Protein AF-A0A957FCX5-F1 (afdb_monomer_lite)

Foldseek 3Di:
DDDPPDADAFDFDWDKDFDADPPDPHTQKIWIKTFTPDHPQDGWIKIQIFGDCVNDDPVDRGAAAIEIQRPSSSVLCLVFPPCLDPVCVPPPSVPHYYAYWHKDWDDDPFKIWIWTDGPVDIDIDIFGAWPDKDWDWDFQRTGHPGGDTDIDIDTDGPGD

Sequence (160 aa):
MTEIKRPVFFNGENPGMTLYTPGTEQATAIVSYWYCTDSPHGVGHALILWLAKEAMPANETGQGYIFTDNLTLAQTLVTQLTRHFPEFQDVSLENLAYITAQCHHTYDGTHYQAICQAPAAQVTVKWSHLLDRKQVIWPQFPAGETAYDLTTVICPCQTG

Structure (mmCIF, N/CA/C/O backbone):
data_AF-A0A957FCX5-F1
#
_entry.id   AF-A0A957FCX5-F1
#
loop_
_atom_site.group_PDB
_atom_site.id
_atom_site.type_symbol
_atom_site.label_atom_id
_atom_site.label_alt_id
_atom_site.label_comp_id
_atom_site.label_asym_id
_atom_site.label_entity_id
_atom_site.label_seq_id
_atom_site.pdbx_PDB_ins_code
_atom_site.Cartn_x
_atom_site.Cartn_y
_atom_site.Cartn_z
_atom_site.occupancy
_atom_site.B_iso_or_equiv
_atom_site.auth_seq_id
_atom_site.auth_comp_id
_atom_site.auth_asym_id
_atom_site.auth_atom_id
_atom_site.pdbx_PDB_model_num
ATOM 1 N N . MET A 1 1 ? 21.883 -15.567 -26.573 1.00 52.25 1 MET A N 1
ATOM 2 C CA . MET A 1 1 ? 20.875 -14.560 -26.185 1.00 52.25 1 MET A CA 1
ATOM 3 C C . MET A 1 1 ? 19.878 -15.256 -25.287 1.00 52.25 1 MET A C 1
ATOM 5 O O . MET A 1 1 ? 19.299 -16.243 -25.716 1.00 52.25 1 MET A O 1
ATOM 9 N N . THR A 1 2 ? 19.774 -14.833 -24.034 1.00 59.12 2 THR A N 1
ATOM 10 C CA . THR A 1 2 ? 18.806 -15.380 -23.080 1.00 59.12 2 THR A CA 1
ATOM 11 C C . THR A 1 2 ? 17.428 -14.832 -23.439 1.00 59.12 2 THR A C 1
ATOM 13 O O . THR A 1 2 ? 17.268 -13.624 -23.587 1.00 59.12 2 THR A O 1
ATOM 16 N N . GLU A 1 3 ? 16.455 -15.711 -23.643 1.00 64.12 3 GLU A N 1
ATOM 17 C CA . GLU A 1 3 ? 15.082 -15.332 -23.974 1.00 64.12 3 GLU A CA 1
ATOM 18 C C . GLU A 1 3 ? 14.414 -14.675 -22.752 1.00 64.12 3 GLU A C 1
ATOM 20 O O . GLU A 1 3 ? 14.305 -15.296 -21.691 1.00 64.12 3 GLU A O 1
ATOM 25 N N . ILE A 1 4 ? 13.985 -13.414 -22.877 1.00 64.31 4 ILE A N 1
ATOM 26 C CA . ILE A 1 4 ? 13.189 -12.734 -21.845 1.00 64.31 4 ILE A CA 1
ATOM 27 C C . ILE A 1 4 ? 11.761 -13.263 -21.963 1.00 64.31 4 ILE A C 1
ATOM 29 O O . ILE A 1 4 ? 11.032 -12.899 -22.881 1.00 64.31 4 ILE A O 1
ATOM 33 N N . LYS A 1 5 ? 11.374 -14.156 -21.048 1.00 68.62 5 LYS A N 1
ATOM 34 C CA . LYS A 1 5 ? 10.099 -14.876 -21.148 1.00 68.62 5 LYS A CA 1
ATOM 35 C C . LYS A 1 5 ? 8.882 -13.992 -20.876 1.00 68.62 5 LYS A C 1
ATOM 37 O O . LYS A 1 5 ? 7.873 -14.184 -21.546 1.00 68.62 5 LYS A O 1
ATOM 42 N N . ARG A 1 6 ? 8.954 -13.057 -19.913 1.00 68.50 6 ARG A N 1
ATOM 43 C CA . ARG A 1 6 ? 7.896 -12.075 -19.584 1.00 68.50 6 ARG A CA 1
ATOM 44 C C . ARG A 1 6 ? 8.492 -10.837 -18.895 1.00 68.50 6 ARG A C 1
ATOM 46 O O . ARG A 1 6 ? 9.414 -11.011 -18.097 1.00 68.50 6 ARG A O 1
ATOM 53 N N . PRO A 1 7 ? 7.994 -9.620 -19.172 1.00 72.88 7 PRO A N 1
ATOM 54 C CA . PRO A 1 7 ? 8.382 -8.427 -18.425 1.00 72.88 7 PRO A CA 1
ATOM 55 C C . PRO A 1 7 ? 7.874 -8.509 -16.978 1.00 72.88 7 PRO A C 1
ATOM 57 O O . PRO A 1 7 ? 6.785 -9.023 -16.722 1.00 72.88 7 PRO A O 1
ATOM 60 N N . VAL A 1 8 ? 8.669 -8.010 -16.031 1.00 77.69 8 VAL A N 1
ATOM 61 C CA . VAL A 1 8 ? 8.258 -7.865 -14.628 1.00 77.69 8 VAL A CA 1
ATOM 62 C C . VAL A 1 8 ? 7.444 -6.581 -14.505 1.00 77.69 8 VAL A C 1
ATOM 64 O O . VAL A 1 8 ? 7.927 -5.512 -14.869 1.00 77.69 8 VAL A O 1
ATOM 67 N N . PHE A 1 9 ? 6.210 -6.692 -14.010 1.00 80.94 9 PHE A N 1
ATOM 68 C CA . PHE A 1 9 ? 5.371 -5.532 -13.703 1.00 80.94 9 PHE A CA 1
ATOM 69 C C . PHE A 1 9 ? 5.791 -4.885 -12.377 1.00 80.94 9 PHE A C 1
ATOM 71 O O . PHE A 1 9 ? 6.051 -3.687 -12.306 1.00 80.94 9 PHE A O 1
ATOM 78 N N . PHE A 1 10 ? 5.890 -5.711 -11.337 1.00 87.69 10 PHE A N 1
ATOM 79 C CA . PHE A 1 10 ? 6.225 -5.316 -9.977 1.00 87.69 10 PHE A CA 1
ATOM 80 C C . PHE A 1 10 ? 6.818 -6.516 -9.235 1.00 87.69 10 PHE A C 1
ATOM 82 O O . PHE A 1 10 ? 6.321 -7.638 -9.366 1.00 87.69 10 PHE A O 1
ATOM 89 N N . ASN A 1 11 ? 7.842 -6.268 -8.426 1.00 90.75 11 ASN A N 1
ATOM 90 C CA . ASN A 1 11 ? 8.333 -7.183 -7.405 1.00 90.75 11 ASN A CA 1
ATOM 91 C C . ASN A 1 11 ? 8.413 -6.447 -6.065 1.00 90.75 11 ASN A C 1
ATOM 93 O O . ASN A 1 11 ? 8.983 -5.354 -5.986 1.00 90.75 11 ASN A O 1
ATOM 97 N N . GLY A 1 12 ? 7.878 -7.055 -5.009 1.00 91.75 12 GLY A N 1
ATOM 98 C CA . GLY A 1 12 ? 7.851 -6.449 -3.690 1.00 91.75 12 GLY A CA 1
ATOM 99 C C . GLY A 1 12 ? 6.673 -6.898 -2.836 1.00 91.75 12 GLY A C 1
ATOM 100 O O . GLY A 1 12 ? 6.145 -7.995 -3.010 1.00 91.75 12 GLY A O 1
ATOM 101 N N . GLU A 1 13 ? 6.262 -6.028 -1.918 1.00 92.50 13 GLU A N 1
ATOM 102 C CA . GLU A 1 13 ? 5.205 -6.291 -0.941 1.00 92.50 13 GLU A CA 1
ATOM 103 C C . GLU A 1 13 ? 3.999 -5.371 -1.157 1.00 92.50 13 GLU A C 1
ATOM 105 O O . GLU A 1 13 ? 4.172 -4.192 -1.469 1.00 92.50 13 GLU A O 1
ATOM 110 N N . ASN A 1 14 ? 2.789 -5.905 -0.945 1.00 93.38 14 ASN A N 1
ATOM 111 C CA . ASN A 1 14 ? 1.540 -5.136 -0.917 1.00 93.38 14 ASN A CA 1
ATOM 112 C C . ASN A 1 14 ? 0.634 -5.503 0.279 1.00 93.38 14 ASN A C 1
ATOM 114 O O . ASN A 1 14 ? -0.348 -6.234 0.110 1.00 93.38 14 ASN A O 1
ATOM 118 N N . PRO A 1 15 ? 0.944 -5.056 1.505 1.00 93.75 15 PRO A N 1
ATOM 119 C CA . PRO A 1 15 ? 0.030 -5.206 2.629 1.00 93.75 15 PRO A CA 1
ATOM 120 C C . PRO A 1 15 ? -1.182 -4.270 2.494 1.00 93.75 15 PRO A C 1
ATOM 122 O O . PRO A 1 15 ? -1.068 -3.044 2.588 1.00 93.75 15 PRO A O 1
ATOM 125 N N . GLY A 1 16 ? -2.359 -4.870 2.302 1.00 94.31 16 GLY A N 1
ATOM 126 C CA . GLY A 1 16 ? -3.657 -4.200 2.382 1.00 94.31 16 GLY A CA 1
ATOM 127 C C . GLY A 1 16 ? -4.256 -4.278 3.789 1.00 94.31 16 GLY A C 1
ATOM 128 O O . GLY A 1 16 ? -4.157 -5.308 4.457 1.00 94.31 16 GLY A O 1
ATOM 129 N N . MET A 1 17 ? -4.890 -3.199 4.244 1.00 94.44 17 MET A N 1
ATOM 130 C CA . MET A 1 17 ? -5.595 -3.110 5.525 1.00 94.44 17 MET A CA 1
ATOM 131 C C . MET A 1 17 ? -6.931 -2.403 5.327 1.00 94.44 17 MET A C 1
ATOM 133 O O . MET A 1 17 ? -6.984 -1.340 4.718 1.00 94.44 17 MET A O 1
ATOM 137 N N . THR A 1 18 ? -7.998 -2.961 5.894 1.00 93.75 18 THR A N 1
ATOM 138 C CA . THR A 1 18 ? -9.312 -2.310 5.930 1.00 93.75 18 THR A CA 1
ATOM 139 C C . THR A 1 18 ? -9.798 -2.257 7.365 1.00 93.75 18 THR A C 1
ATOM 141 O O . THR A 1 18 ? -9.835 -3.281 8.050 1.00 93.75 18 THR A O 1
ATOM 144 N N . LEU A 1 19 ? -10.163 -1.061 7.814 1.00 91.62 19 LEU A N 1
ATOM 145 C CA . LEU A 1 19 ? -10.796 -0.836 9.104 1.00 91.62 19 LEU A CA 1
ATOM 146 C C . LEU A 1 19 ? -12.305 -0.731 8.897 1.00 91.62 19 LEU A C 1
ATOM 148 O O . LEU A 1 19 ? -12.760 0.007 8.022 1.00 91.62 19 LEU A O 1
ATOM 152 N N . TYR A 1 20 ? -13.073 -1.430 9.727 1.00 89.94 20 TYR A N 1
ATOM 153 C CA . TYR A 1 20 ? -14.532 -1.467 9.651 1.00 89.94 20 TYR A CA 1
ATOM 154 C C . TYR A 1 20 ? -15.167 -0.779 10.857 1.00 89.94 20 TYR A C 1
ATOM 156 O O . TYR A 1 20 ? -14.642 -0.838 11.972 1.00 89.94 20 TYR A O 1
ATOM 164 N N . THR A 1 21 ? -16.325 -0.158 10.647 1.00 88.94 21 THR A N 1
ATOM 165 C CA . THR A 1 21 ? -17.147 0.377 11.734 1.00 88.94 21 THR A CA 1
ATOM 166 C C . THR A 1 21 ? -17.621 -0.776 12.633 1.00 88.94 21 THR A C 1
ATOM 168 O O . THR A 1 21 ? -18.177 -1.752 12.115 1.00 88.94 21 THR A O 1
ATOM 171 N N . PRO A 1 22 ? -17.440 -0.693 13.969 1.00 88.19 22 PRO A N 1
ATOM 172 C CA . PRO A 1 22 ? -17.771 -1.784 14.882 1.00 88.19 22 PRO A CA 1
ATOM 173 C C . PRO A 1 22 ? -19.199 -2.312 14.709 1.00 88.19 22 PRO A C 1
ATOM 175 O O . PRO A 1 22 ? -20.163 -1.551 14.723 1.00 88.19 22 PRO A O 1
ATOM 178 N N . GLY A 1 23 ? -19.327 -3.634 14.573 1.00 89.31 23 GLY A N 1
ATOM 179 C CA . GLY A 1 23 ? -20.618 -4.306 14.398 1.00 89.31 23 GLY A CA 1
ATOM 180 C C . GLY A 1 23 ? -21.211 -4.213 12.987 1.00 89.31 23 GLY A C 1
ATOM 181 O O . GLY A 1 23 ? -22.353 -4.622 12.796 1.00 89.31 23 GLY A O 1
ATOM 182 N N . THR A 1 24 ? -20.463 -3.699 12.008 1.00 89.94 24 THR A N 1
ATOM 183 C CA . THR A 1 24 ? -20.900 -3.573 10.609 1.00 89.94 24 THR A CA 1
ATOM 184 C C . THR A 1 24 ? -19.812 -4.051 9.644 1.00 89.94 24 THR A C 1
ATOM 186 O O . THR A 1 24 ? -18.657 -4.208 10.032 1.00 89.94 24 THR A O 1
ATOM 189 N N . GLU A 1 25 ? -20.169 -4.221 8.372 1.00 87.50 25 GLU A N 1
ATOM 190 C CA . GLU A 1 25 ? -19.217 -4.458 7.273 1.00 87.50 25 GLU A CA 1
ATOM 191 C C . GLU A 1 25 ? -18.838 -3.159 6.538 1.00 87.50 25 GLU A C 1
ATOM 193 O O . GLU A 1 25 ? -18.221 -3.187 5.476 1.00 87.50 25 GLU A O 1
ATOM 198 N N . GLN A 1 26 ? -19.197 -1.994 7.087 1.00 88.38 26 GLN A N 1
ATOM 199 C CA . GLN A 1 26 ? -18.895 -0.711 6.465 1.00 88.38 26 GLN A CA 1
ATOM 200 C C . GLN A 1 26 ? -17.436 -0.325 6.726 1.00 88.38 26 GLN A C 1
ATOM 202 O O . GLN A 1 26 ? -17.041 -0.122 7.877 1.00 88.38 26 GLN A O 1
ATOM 207 N N . ALA A 1 27 ? -16.643 -0.197 5.661 1.00 89.50 27 ALA A N 1
ATOM 208 C CA . ALA A 1 27 ? -15.271 0.288 5.750 1.00 89.50 27 ALA A CA 1
ATOM 209 C C . ALA A 1 27 ? -15.238 1.772 6.158 1.00 89.50 27 ALA A C 1
ATOM 211 O O . ALA A 1 27 ? -15.941 2.605 5.588 1.00 89.50 27 ALA A O 1
ATOM 212 N N . THR A 1 28 ? -14.398 2.097 7.140 1.00 90.25 28 THR A N 1
ATOM 213 C CA . THR A 1 28 ? -14.141 3.467 7.614 1.00 90.25 28 THR A CA 1
ATOM 214 C C . THR A 1 28 ? -12.778 3.985 7.145 1.00 90.25 28 THR A C 1
ATOM 216 O O . THR A 1 28 ? -12.581 5.186 6.970 1.00 90.25 28 THR A O 1
ATOM 219 N N . ALA A 1 29 ? -11.840 3.071 6.885 1.00 91.75 29 ALA A N 1
ATOM 220 C CA . ALA A 1 29 ? -10.547 3.368 6.291 1.00 91.75 29 ALA A CA 1
ATOM 221 C C . ALA A 1 29 ? -10.056 2.176 5.470 1.00 91.75 29 ALA A C 1
ATOM 223 O O . ALA A 1 29 ? -10.263 1.024 5.857 1.00 91.75 29 ALA A O 1
ATOM 224 N N . ILE A 1 30 ? -9.376 2.458 4.364 1.00 94.44 30 ILE A N 1
ATOM 225 C CA . ILE A 1 30 ? -8.741 1.454 3.510 1.00 94.44 30 ILE A CA 1
ATOM 226 C C . ILE A 1 30 ? -7.325 1.927 3.224 1.00 94.44 30 ILE A C 1
ATOM 228 O O . ILE A 1 30 ? -7.101 3.087 2.876 1.00 94.44 30 ILE A O 1
ATOM 232 N N . VAL A 1 31 ? -6.362 1.030 3.390 1.00 95.62 31 VAL A N 1
ATOM 233 C CA . VAL A 1 31 ? -4.948 1.282 3.143 1.00 95.62 31 VAL A CA 1
ATOM 234 C C . VAL A 1 31 ? -4.389 0.183 2.262 1.00 95.62 31 VAL A C 1
ATOM 236 O O . VAL A 1 31 ? -4.622 -0.998 2.501 1.00 95.62 31 VAL A O 1
ATOM 239 N N . SER A 1 32 ? -3.586 0.570 1.280 1.00 96.62 32 SER A N 1
ATOM 240 C CA . SER A 1 32 ? -2.728 -0.341 0.530 1.00 96.62 32 SER A CA 1
ATOM 241 C C . SER A 1 32 ? -1.320 0.233 0.524 1.00 96.62 32 SER A C 1
ATOM 243 O O . SER A 1 32 ? -1.071 1.300 -0.044 1.00 96.62 32 SER A O 1
ATOM 245 N N . TYR A 1 33 ? -0.422 -0.440 1.241 1.00 97.75 33 TYR A N 1
ATOM 246 C CA . TYR A 1 33 ? 0.989 -0.089 1.295 1.00 97.75 33 TYR A CA 1
ATOM 247 C C . TYR A 1 33 ? 1.758 -0.932 0.292 1.00 97.75 33 TYR A C 1
ATOM 249 O O . TYR A 1 33 ? 1.604 -2.143 0.263 1.00 97.75 33 TYR A O 1
ATOM 257 N N . TRP A 1 34 ? 2.632 -0.298 -0.472 1.00 97.44 34 TRP A N 1
ATOM 258 C CA . TRP A 1 34 ? 3.474 -0.923 -1.472 1.00 97.44 34 TRP A CA 1
ATOM 259 C C . TRP A 1 34 ? 4.927 -0.652 -1.144 1.00 97.44 34 TRP A C 1
ATOM 261 O O . TRP A 1 34 ? 5.314 0.500 -0.943 1.00 97.44 34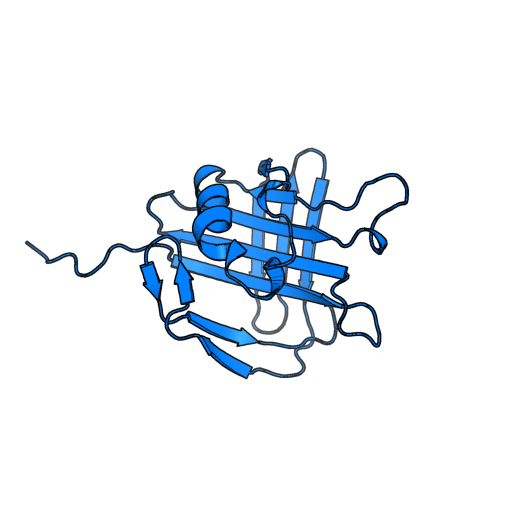 TRP A O 1
ATOM 271 N N . TYR A 1 35 ? 5.732 -1.706 -1.162 1.00 97.56 35 TYR A N 1
ATOM 272 C CA . TYR A 1 35 ? 7.184 -1.620 -1.208 1.00 97.56 35 TYR A CA 1
ATOM 273 C C . TYR A 1 35 ? 7.664 -2.308 -2.478 1.00 97.56 35 TYR A C 1
ATOM 275 O O . TYR A 1 35 ? 7.577 -3.526 -2.585 1.00 97.56 35 TYR A O 1
ATOM 283 N N . CYS A 1 36 ? 8.151 -1.533 -3.443 1.00 96.75 36 CYS A N 1
ATOM 284 C CA . CYS A 1 36 ? 8.663 -2.019 -4.715 1.00 96.75 36 CYS A CA 1
ATOM 285 C C . CYS A 1 36 ? 10.186 -2.146 -4.673 1.00 96.75 36 CYS A C 1
ATOM 287 O O . CYS A 1 36 ? 10.897 -1.150 -4.512 1.00 96.75 36 CYS A O 1
ATOM 289 N N . THR A 1 37 ? 10.683 -3.358 -4.900 1.00 95.94 37 THR A N 1
ATOM 290 C CA . THR A 1 37 ? 12.120 -3.659 -4.996 1.00 95.94 37 THR A CA 1
ATOM 291 C C . THR A 1 37 ? 12.614 -3.779 -6.432 1.00 95.94 37 THR A C 1
ATOM 293 O O . THR A 1 37 ? 13.807 -3.607 -6.666 1.00 95.94 37 THR A O 1
ATOM 296 N N . ASP A 1 38 ? 11.717 -4.025 -7.391 1.00 93.06 38 ASP A N 1
ATOM 297 C CA . ASP A 1 38 ? 12.035 -4.033 -8.821 1.00 93.06 38 ASP A CA 1
ATOM 298 C C . ASP A 1 38 ? 10.789 -3.710 -9.665 1.00 93.06 38 ASP A C 1
ATOM 300 O O . ASP A 1 38 ? 9.734 -4.330 -9.500 1.00 93.06 38 ASP A O 1
ATOM 304 N N . SER A 1 39 ? 10.905 -2.718 -10.550 1.00 92.44 39 SER A N 1
ATOM 305 C CA . SER A 1 39 ? 9.899 -2.381 -11.564 1.00 92.44 39 SER A CA 1
ATOM 306 C C . SER A 1 39 ? 10.502 -1.507 -12.675 1.00 92.44 39 SER A C 1
ATOM 308 O O . SER A 1 39 ? 11.505 -0.820 -12.448 1.00 92.44 39 SER A O 1
ATOM 310 N N . PRO A 1 40 ? 9.846 -1.409 -13.847 1.00 92.12 40 PRO A N 1
ATOM 311 C CA . PRO A 1 40 ? 10.211 -0.440 -14.885 1.00 92.12 40 PRO A CA 1
ATOM 312 C C . PRO A 1 40 ? 10.149 1.030 -14.434 1.00 92.12 40 PRO A C 1
ATOM 314 O O . PRO A 1 40 ? 10.736 1.897 -15.080 1.00 92.12 40 PRO A O 1
ATOM 317 N N . HIS A 1 41 ? 9.451 1.320 -13.333 1.00 94.31 41 HIS A N 1
ATOM 318 C CA . HIS A 1 41 ? 9.272 2.663 -12.770 1.00 94.31 41 HIS A CA 1
ATOM 319 C C . HIS A 1 41 ? 10.238 2.951 -11.608 1.00 94.31 41 HIS A C 1
ATOM 321 O O . HIS A 1 41 ? 10.136 3.989 -10.952 1.00 94.31 41 HIS A O 1
ATOM 327 N N . GLY A 1 42 ? 11.193 2.047 -11.367 1.00 95.00 42 GLY A N 1
ATOM 328 C CA . GLY A 1 42 ? 12.166 2.128 -10.285 1.00 95.00 42 GLY A CA 1
ATOM 329 C C . GLY A 1 42 ? 11.675 1.514 -8.974 1.00 95.00 42 GLY A C 1
ATOM 330 O O . GLY A 1 42 ? 10.583 0.952 -8.877 1.00 95.00 42 GLY A O 1
ATOM 331 N N . VAL A 1 43 ? 12.527 1.614 -7.956 1.00 96.62 43 VAL A N 1
ATOM 332 C CA . VAL A 1 43 ? 12.230 1.183 -6.584 1.00 96.62 43 VAL A CA 1
ATOM 333 C C . VAL A 1 43 ? 11.528 2.298 -5.816 1.00 96.62 43 VAL A C 1
ATOM 335 O O . VAL A 1 43 ? 11.653 3.472 -6.177 1.00 96.62 43 VAL A O 1
ATOM 338 N N . GLY A 1 44 ? 10.804 1.949 -4.759 1.00 97.56 44 GLY A N 1
ATOM 339 C CA . GLY A 1 44 ? 10.167 2.940 -3.896 1.00 97.56 44 GLY A CA 1
ATOM 340 C C . GLY A 1 44 ? 8.958 2.397 -3.159 1.00 97.56 44 GLY A C 1
ATOM 341 O O . GLY A 1 44 ? 8.692 1.194 -3.154 1.00 97.56 44 GLY A O 1
ATOM 342 N N . HIS A 1 45 ? 8.216 3.308 -2.554 1.00 98.25 45 HIS A N 1
ATOM 343 C CA . HIS A 1 45 ? 7.066 3.011 -1.726 1.00 98.25 45 HIS A CA 1
ATOM 344 C C . HIS A 1 45 ? 5.849 3.814 -2.161 1.00 98.25 45 HIS A C 1
ATOM 346 O O . HIS A 1 45 ? 5.971 4.945 -2.623 1.00 98.25 45 HIS A O 1
ATOM 352 N N . ALA A 1 46 ? 4.664 3.260 -1.933 1.00 98.00 46 ALA A N 1
ATOM 353 C CA . ALA A 1 46 ? 3.417 4.005 -2.025 1.00 98.00 46 ALA A CA 1
ATOM 354 C C . ALA A 1 46 ? 2.461 3.560 -0.918 1.00 98.00 46 ALA A C 1
ATOM 356 O O . ALA A 1 46 ? 2.219 2.372 -0.760 1.00 98.00 46 ALA A O 1
ATOM 357 N N . LEU A 1 47 ? 1.884 4.492 -0.168 1.00 98.06 47 LEU A N 1
ATOM 358 C CA . LEU A 1 47 ? 0.782 4.233 0.754 1.00 98.06 47 LEU A CA 1
ATOM 359 C C . LEU A 1 47 ? -0.452 4.940 0.208 1.00 98.06 47 LEU A C 1
ATOM 361 O O . LEU A 1 47 ? -0.539 6.166 0.262 1.00 98.06 47 LEU A O 1
ATOM 365 N N . ILE A 1 48 ? -1.393 4.164 -0.323 1.00 97.12 48 ILE A N 1
ATOM 366 C CA . ILE A 1 48 ? -2.713 4.648 -0.721 1.00 97.12 48 ILE A CA 1
ATOM 367 C C . ILE A 1 48 ? -3.609 4.569 0.508 1.00 97.12 48 ILE A C 1
ATOM 369 O O . ILE A 1 48 ? -3.883 3.471 0.986 1.00 97.12 48 ILE A O 1
ATOM 373 N N . LEU A 1 49 ? -4.048 5.716 1.015 1.00 95.25 49 LEU A N 1
ATOM 374 C CA . LEU A 1 49 ? -4.990 5.832 2.122 1.00 95.25 49 LEU A CA 1
ATOM 375 C C . LEU A 1 49 ? -6.315 6.370 1.593 1.00 95.25 49 LEU A C 1
ATOM 377 O O . LEU A 1 49 ? -6.341 7.386 0.903 1.00 95.25 49 LEU A O 1
ATOM 381 N N . TRP A 1 50 ? -7.409 5.738 1.988 1.00 93.44 50 TRP A N 1
ATOM 382 C CA . TRP A 1 50 ? -8.762 6.260 1.869 1.00 93.44 50 TRP A CA 1
ATOM 383 C C . TRP A 1 50 ? -9.434 6.272 3.242 1.00 93.44 50 TRP A C 1
ATOM 385 O O . TRP A 1 50 ? -9.236 5.357 4.041 1.00 93.44 50 TRP A O 1
ATOM 395 N N . LEU A 1 51 ? -10.227 7.313 3.502 1.00 90.44 51 LEU A N 1
ATOM 396 C CA . LEU A 1 51 ? -10.979 7.517 4.738 1.00 90.44 51 LEU A CA 1
ATOM 397 C C . LEU A 1 51 ? -12.435 7.840 4.387 1.00 90.44 51 LEU A C 1
ATOM 399 O O . LEU A 1 51 ? -12.691 8.689 3.527 1.00 90.44 51 LEU A O 1
ATOM 403 N N . ALA A 1 52 ? -13.380 7.183 5.059 1.00 86.25 52 ALA A N 1
ATOM 404 C CA . ALA A 1 52 ? -14.800 7.489 4.938 1.00 86.25 52 ALA A CA 1
ATOM 405 C C . ALA A 1 52 ? -15.091 8.906 5.460 1.00 86.25 52 ALA A C 1
ATOM 407 O O . ALA A 1 52 ? -14.425 9.398 6.372 1.00 86.25 52 ALA A O 1
ATOM 408 N N . LYS A 1 53 ? -16.110 9.578 4.911 1.00 78.38 53 LYS A N 1
ATOM 409 C CA . LYS A 1 53 ? -16.457 10.959 5.303 1.00 78.38 53 LYS A CA 1
ATOM 410 C C . LYS A 1 53 ? -16.824 11.065 6.777 1.00 78.38 53 LYS A C 1
ATOM 412 O O . LYS A 1 53 ? -16.470 12.035 7.433 1.00 78.38 53 LYS A O 1
ATOM 417 N N . GLU A 1 54 ? -17.510 10.057 7.291 1.00 72.69 54 GLU A N 1
ATOM 418 C CA . GLU A 1 54 ? -17.963 9.959 8.675 1.00 72.69 54 GLU A CA 1
ATOM 419 C C . GLU A 1 54 ? -16.800 9.734 9.652 1.00 72.69 54 GLU A C 1
ATOM 421 O O . GLU A 1 54 ? -16.941 9.991 10.845 1.00 72.69 54 GLU A O 1
ATOM 426 N N . ALA A 1 55 ? -15.646 9.283 9.148 1.00 65.50 55 ALA A N 1
ATOM 427 C CA . ALA A 1 55 ? -14.414 9.112 9.911 1.00 65.50 55 ALA A CA 1
ATOM 428 C C . ALA A 1 55 ? -13.591 10.409 10.022 1.00 65.50 55 ALA A C 1
ATOM 430 O O . ALA A 1 55 ? -12.583 10.434 10.730 1.00 65.50 55 ALA A O 1
ATOM 431 N N . MET A 1 56 ? -13.996 11.475 9.322 1.00 62.75 56 MET A N 1
ATOM 432 C CA . MET A 1 56 ? -13.239 12.720 9.201 1.00 62.75 56 MET A CA 1
ATOM 433 C C . MET A 1 56 ? -13.849 13.848 10.050 1.00 62.75 56 MET A C 1
ATOM 435 O O . MET A 1 56 ? -15.066 13.892 10.249 1.00 62.75 56 MET A O 1
ATOM 439 N N . PRO A 1 57 ? -13.038 14.801 10.551 1.00 57.88 57 PRO A N 1
ATOM 440 C CA . PRO A 1 57 ? -13.551 16.017 11.177 1.00 57.88 57 PRO A CA 1
ATOM 441 C C . PRO A 1 57 ? -14.493 16.774 10.227 1.00 57.88 57 PRO A C 1
ATOM 443 O O . PRO A 1 57 ? -14.242 16.829 9.026 1.00 57.88 57 PRO A O 1
ATOM 446 N N . ALA A 1 58 ? -15.535 17.423 10.763 1.00 53.50 58 ALA A N 1
ATOM 447 C CA . ALA A 1 58 ? -16.649 18.045 10.021 1.00 53.50 58 ALA A CA 1
ATOM 448 C C . ALA A 1 58 ? -16.272 19.115 8.964 1.00 53.50 58 ALA A C 1
ATOM 450 O O . ALA A 1 58 ? -17.141 19.631 8.261 1.00 53.50 58 ALA A O 1
ATOM 451 N N . ASN A 1 59 ? -14.988 19.452 8.852 1.00 50.75 59 ASN A N 1
ATOM 452 C CA . ASN A 1 59 ? -14.442 20.523 8.027 1.00 50.75 59 ASN A CA 1
ATOM 453 C C . ASN A 1 59 ? -13.650 19.969 6.831 1.00 50.75 59 ASN A C 1
ATOM 455 O O . ASN A 1 59 ? -13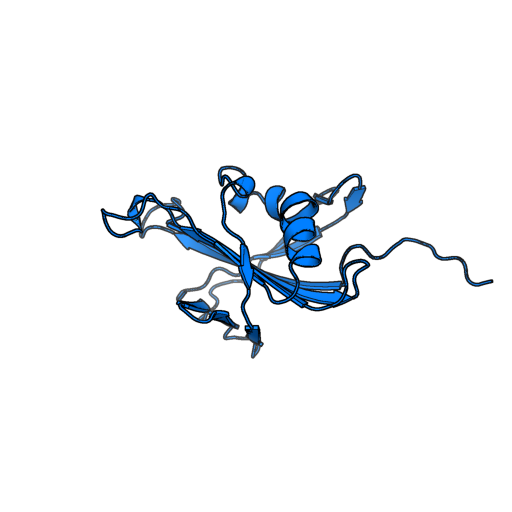.247 20.733 5.955 1.00 50.75 59 ASN A O 1
ATOM 459 N N . GLU A 1 60 ? -13.409 18.659 6.805 1.00 51.59 60 GLU A N 1
ATOM 460 C CA . GLU A 1 60 ? -12.689 17.964 5.749 1.00 51.59 60 GLU A CA 1
ATOM 461 C C . GLU A 1 60 ? -13.695 17.088 5.002 1.00 51.59 60 GLU A C 1
ATOM 463 O O . GLU A 1 60 ? -14.309 16.175 5.553 1.00 51.59 60 GLU A O 1
ATOM 468 N N . THR A 1 61 ? -13.930 17.406 3.730 1.00 44.38 61 THR A N 1
ATOM 469 C CA . THR A 1 61 ? -14.725 16.535 2.864 1.00 44.38 61 THR A CA 1
ATOM 470 C C . THR A 1 61 ? -13.920 15.257 2.685 1.00 44.38 61 THR A C 1
ATOM 472 O O . THR A 1 61 ? -12.850 15.308 2.097 1.00 44.38 61 THR A O 1
ATOM 475 N N . GLY A 1 62 ? -14.384 14.143 3.265 1.00 53.34 62 GLY A N 1
ATOM 476 C CA . GLY A 1 62 ? -13.572 12.929 3.378 1.00 53.34 62 GLY A CA 1
ATOM 477 C C . GLY A 1 62 ? -12.845 12.564 2.090 1.00 53.34 62 GLY A C 1
ATOM 478 O O . GLY A 1 62 ? -13.486 12.385 1.057 1.00 53.34 62 GLY A O 1
ATOM 479 N N . GLN A 1 63 ? -11.515 12.525 2.178 1.00 73.00 63 GLN A N 1
ATOM 480 C CA . GLN A 1 63 ? -10.567 12.271 1.101 1.00 73.00 63 GLN A CA 1
ATOM 481 C C . GLN A 1 63 ? -9.242 11.863 1.747 1.00 73.00 63 GLN A C 1
ATOM 483 O O . GLN A 1 63 ? -8.723 12.553 2.623 1.00 73.00 63 GLN A O 1
ATOM 488 N N . GLY A 1 64 ? -8.729 10.702 1.351 1.00 85.44 64 GLY A N 1
ATOM 489 C CA . GLY A 1 64 ? -7.408 10.257 1.764 1.00 85.44 64 GLY A CA 1
ATOM 490 C C . GLY A 1 64 ? -6.313 10.796 0.842 1.00 85.44 64 GLY A C 1
ATOM 491 O O . GLY A 1 64 ? -6.511 11.751 0.092 1.00 85.44 64 GLY A O 1
ATOM 492 N N . TYR A 1 65 ? -5.145 10.172 0.892 1.00 93.69 65 TYR A N 1
ATOM 493 C CA . TYR A 1 65 ? -3.945 10.654 0.217 1.00 93.69 65 TYR A CA 1
ATOM 494 C C . TYR A 1 65 ? -3.107 9.477 -0.266 1.00 93.69 65 TYR A C 1
ATOM 496 O O . TYR A 1 65 ? -3.195 8.371 0.270 1.00 93.69 65 TYR A O 1
ATOM 504 N N . ILE A 1 66 ? -2.256 9.733 -1.253 1.00 96.88 66 ILE A N 1
ATOM 505 C CA . ILE A 1 66 ? -1.262 8.776 -1.731 1.00 96.88 66 ILE A CA 1
ATOM 506 C C . ILE A 1 66 ? 0.114 9.290 -1.321 1.00 96.88 66 ILE A C 1
ATOM 508 O O . ILE A 1 66 ? 0.624 10.241 -1.905 1.00 96.88 66 ILE A O 1
ATOM 512 N N . PHE A 1 67 ? 0.723 8.674 -0.313 1.00 97.94 67 PHE A N 1
ATOM 513 C CA . PHE A 1 67 ? 2.061 9.034 0.159 1.00 97.94 67 PHE A CA 1
ATOM 514 C C . PHE A 1 67 ? 3.110 8.223 -0.588 1.00 97.94 67 PHE A C 1
ATOM 516 O O . PHE A 1 67 ? 2.977 7.007 -0.689 1.00 97.94 67 PHE A O 1
ATOM 523 N N . THR A 1 68 ? 4.147 8.865 -1.116 1.00 98.44 68 THR A N 1
ATOM 524 C CA . THR A 1 68 ? 5.139 8.164 -1.941 1.00 98.44 68 THR A CA 1
ATOM 525 C C . THR A 1 68 ? 6.489 8.873 -1.979 1.00 98.44 68 THR A C 1
ATOM 527 O O . THR A 1 68 ? 6.554 10.104 -1.959 1.00 98.44 68 THR A O 1
ATOM 530 N N . ASP A 1 69 ? 7.567 8.099 -2.085 1.00 98.19 69 ASP A N 1
ATOM 531 C CA . ASP A 1 69 ? 8.909 8.585 -2.434 1.00 98.19 69 ASP A CA 1
ATOM 532 C C . ASP A 1 69 ? 9.203 8.471 -3.946 1.00 98.19 69 ASP A C 1
ATOM 534 O O . ASP A 1 69 ? 10.186 9.030 -4.433 1.00 98.19 69 ASP A O 1
ATOM 538 N N . ASN A 1 70 ? 8.325 7.807 -4.704 1.00 98.25 70 ASN A N 1
ATOM 539 C CA . ASN A 1 70 ? 8.415 7.594 -6.144 1.00 98.25 70 ASN A CA 1
ATOM 540 C C . ASN A 1 70 ? 7.041 7.817 -6.807 1.00 98.25 70 ASN A C 1
ATOM 542 O O . ASN A 1 70 ? 6.185 6.927 -6.874 1.00 98.25 70 ASN A O 1
ATOM 546 N N . LEU A 1 71 ? 6.830 9.035 -7.319 1.00 98.12 71 LEU A N 1
ATOM 547 C CA . LEU A 1 71 ? 5.555 9.460 -7.905 1.00 98.12 71 LEU A CA 1
ATOM 548 C C . LEU A 1 71 ? 5.130 8.599 -9.103 1.00 98.12 71 LEU A C 1
ATOM 550 O O . LEU A 1 71 ? 3.976 8.182 -9.174 1.00 98.12 71 LEU A O 1
ATOM 554 N N . THR A 1 72 ? 6.053 8.310 -10.024 1.00 97.12 72 THR A N 1
ATOM 555 C CA . THR A 1 72 ? 5.769 7.532 -11.240 1.00 97.12 72 THR A CA 1
ATOM 556 C C . THR A 1 72 ? 5.319 6.112 -10.899 1.00 97.12 72 THR A C 1
ATOM 558 O O . THR A 1 72 ? 4.354 5.605 -11.477 1.00 97.12 72 THR A O 1
ATOM 561 N N . LEU A 1 73 ? 5.987 5.480 -9.929 1.00 96.94 73 LEU A N 1
ATOM 562 C CA . LEU A 1 73 ? 5.591 4.174 -9.408 1.00 96.94 73 LEU A CA 1
ATOM 563 C C . LEU A 1 73 ? 4.189 4.236 -8.790 1.00 96.94 73 LEU A C 1
ATOM 565 O O . LEU A 1 73 ? 3.330 3.442 -9.161 1.00 96.94 73 LEU A O 1
ATOM 569 N N . ALA A 1 74 ? 3.930 5.197 -7.899 1.00 97.44 74 ALA A N 1
ATOM 570 C CA . ALA A 1 74 ? 2.637 5.321 -7.224 1.00 97.44 74 ALA A CA 1
ATOM 571 C C . ALA A 1 74 ? 1.476 5.538 -8.207 1.00 97.44 74 ALA A C 1
ATOM 573 O O . ALA A 1 74 ? 0.439 4.890 -8.085 1.00 97.44 74 ALA A O 1
ATOM 574 N N . GLN A 1 75 ? 1.658 6.397 -9.214 1.00 96.75 75 GLN A N 1
ATOM 575 C CA . GLN A 1 75 ? 0.660 6.615 -10.265 1.00 96.75 75 GLN A CA 1
ATOM 576 C C . GLN A 1 75 ? 0.380 5.335 -11.055 1.00 96.75 75 GLN A C 1
ATOM 578 O O . GLN A 1 75 ? -0.777 5.018 -11.335 1.00 96.75 75 GLN A O 1
ATOM 583 N N . THR A 1 76 ? 1.424 4.572 -11.382 1.00 94.94 76 THR A N 1
ATOM 584 C CA . THR A 1 76 ? 1.280 3.297 -12.096 1.00 94.94 76 THR A CA 1
ATOM 585 C C . THR A 1 76 ? 0.526 2.279 -11.246 1.00 94.94 76 THR A C 1
ATOM 587 O O . THR A 1 76 ? -0.442 1.691 -11.720 1.00 94.94 76 THR A O 1
ATOM 590 N N . LEU A 1 77 ? 0.903 2.119 -9.974 1.00 94.94 77 LEU A N 1
ATOM 591 C CA . LEU A 1 77 ? 0.225 1.217 -9.041 1.00 94.94 77 LEU A CA 1
ATOM 592 C C . LEU A 1 77 ? -1.261 1.561 -8.922 1.00 94.94 77 LEU A C 1
ATOM 594 O O . LEU A 1 77 ? -2.104 0.688 -9.089 1.00 94.94 77 LEU A O 1
ATOM 598 N N . VAL A 1 78 ? -1.599 2.835 -8.727 1.00 95.12 78 VAL A N 1
ATOM 599 C CA . VAL A 1 78 ? -2.993 3.287 -8.600 1.00 95.12 78 VAL A CA 1
ATOM 600 C C . VAL A 1 78 ? -3.792 3.007 -9.871 1.00 95.12 78 VAL A C 1
ATOM 602 O O . VAL A 1 78 ? -4.876 2.426 -9.814 1.00 95.12 78 VAL A O 1
ATOM 605 N N . THR A 1 79 ? -3.255 3.404 -11.025 1.00 93.31 79 THR A N 1
ATOM 606 C CA . THR A 1 79 ? -3.983 3.361 -12.302 1.00 93.31 79 THR A CA 1
ATOM 607 C C . THR A 1 79 ? -4.068 1.972 -12.913 1.00 93.31 79 THR A C 1
ATOM 609 O O . THR A 1 79 ? -5.025 1.705 -13.638 1.00 93.31 79 THR A O 1
ATOM 612 N N . GLN A 1 80 ? -3.096 1.104 -12.638 1.00 92.00 80 GLN A N 1
ATOM 613 C CA . GLN A 1 80 ? -2.983 -0.201 -13.281 1.00 92.00 80 GLN A CA 1
ATOM 614 C C . GLN A 1 80 ? -3.183 -1.367 -12.320 1.00 92.00 80 GLN A C 1
ATOM 616 O O . GLN A 1 80 ? -3.359 -2.473 -12.805 1.00 92.00 80 GLN A O 1
ATOM 621 N N . LEU A 1 81 ? -3.173 -1.179 -10.997 1.00 90.88 81 LEU A N 1
ATOM 622 C CA . LEU A 1 81 ? -3.248 -2.303 -10.060 1.00 90.88 81 LEU A CA 1
ATOM 623 C C . LEU A 1 81 ? -4.232 -2.063 -8.907 1.00 90.88 81 LEU A C 1
ATOM 625 O O . LEU A 1 81 ? -5.230 -2.773 -8.805 1.00 90.88 81 LEU A O 1
ATOM 629 N N . THR A 1 82 ? -4.019 -1.043 -8.075 1.00 92.94 82 THR A N 1
ATOM 630 C CA . THR A 1 82 ? -4.809 -0.784 -6.856 1.00 92.94 82 THR A CA 1
ATOM 631 C C . THR A 1 82 ? -6.302 -0.629 -7.143 1.00 92.94 82 THR A C 1
ATOM 633 O O . THR A 1 82 ? -7.123 -1.188 -6.424 1.00 92.94 82 THR A O 1
ATOM 636 N N . ARG A 1 83 ? -6.672 0.049 -8.237 1.00 92.56 83 ARG A N 1
ATOM 637 C CA . ARG A 1 83 ? -8.077 0.239 -8.646 1.00 92.56 83 ARG A CA 1
ATOM 638 C C . ARG A 1 83 ? -8.856 -1.049 -8.929 1.00 92.56 83 ARG A C 1
ATOM 640 O O . ARG A 1 83 ? -10.070 -1.000 -9.084 1.00 92.56 83 ARG A O 1
ATOM 647 N N . HIS A 1 84 ? -8.163 -2.171 -9.108 1.00 91.88 84 HIS A N 1
ATOM 648 C CA . HIS A 1 84 ? -8.785 -3.452 -9.426 1.00 91.88 84 HIS A CA 1
ATOM 649 C C . HIS A 1 84 ? -9.106 -4.281 -8.184 1.00 91.88 84 HIS A C 1
ATOM 651 O O . HIS A 1 84 ? -9.898 -5.221 -8.271 1.00 91.88 84 HIS A O 1
ATOM 657 N N . PHE A 1 85 ? -8.530 -3.932 -7.032 1.00 91.44 85 PHE A N 1
ATOM 658 C CA . PHE A 1 85 ? -8.835 -4.598 -5.773 1.00 91.44 85 PHE A CA 1
ATOM 659 C C . PHE A 1 85 ? -10.283 -4.307 -5.349 1.00 91.44 85 PHE A C 1
ATOM 661 O O . PHE A 1 85 ? -10.715 -3.155 -5.451 1.00 91.44 85 PHE A O 1
ATOM 668 N N . PRO A 1 86 ? -11.038 -5.320 -4.880 1.00 89.81 86 PRO A N 1
ATOM 669 C CA . PRO A 1 86 ? -12.429 -5.155 -4.455 1.00 89.81 86 PRO A CA 1
ATOM 670 C C . PRO A 1 86 ? -12.639 -4.016 -3.454 1.00 89.81 86 PRO A C 1
ATOM 672 O O . PRO A 1 86 ? -13.614 -3.279 -3.560 1.00 89.81 86 PRO A O 1
ATOM 675 N N . GLU A 1 87 ? -11.697 -3.833 -2.532 1.00 89.50 87 GLU A N 1
ATOM 676 C CA . GLU A 1 87 ? -11.728 -2.811 -1.487 1.00 89.50 87 GLU A CA 1
ATOM 677 C C . GLU A 1 87 ? -11.759 -1.386 -2.064 1.00 89.50 87 GLU A C 1
ATOM 679 O O . GLU A 1 87 ? -12.310 -0.479 -1.452 1.00 89.50 87 GLU A O 1
ATOM 684 N N . PHE A 1 88 ? -11.212 -1.173 -3.262 1.00 89.44 88 PHE A N 1
ATOM 685 C CA . PHE A 1 88 ? -11.121 0.149 -3.882 1.00 89.44 88 PHE A CA 1
ATOM 686 C C . PHE A 1 88 ? -12.159 0.402 -4.985 1.00 89.44 88 PHE A C 1
ATOM 688 O O . PHE A 1 88 ? -12.130 1.473 -5.587 1.00 89.44 88 PHE A O 1
ATOM 695 N N . GLN A 1 89 ? -13.080 -0.531 -5.259 1.00 86.62 89 GLN A N 1
ATOM 696 C CA . GLN A 1 89 ? -14.058 -0.386 -6.354 1.00 86.62 89 GLN A CA 1
ATOM 697 C C . GLN A 1 89 ? -14.977 0.832 -6.183 1.00 86.62 89 GLN A C 1
ATOM 699 O O . GLN A 1 89 ? -15.280 1.515 -7.159 1.00 86.62 89 GLN A O 1
ATOM 704 N N . ASP A 1 90 ? -15.357 1.142 -4.942 1.00 83.75 90 ASP A N 1
ATOM 705 C CA . ASP A 1 90 ? -16.215 2.286 -4.604 1.00 83.75 90 ASP A CA 1
ATOM 706 C C . ASP A 1 90 ? -15.415 3.508 -4.107 1.00 83.75 90 ASP A C 1
ATOM 708 O O . ASP A 1 90 ? -15.969 4.457 -3.547 1.00 83.75 90 ASP A O 1
ATOM 712 N N . VAL A 1 91 ? -14.093 3.501 -4.310 1.00 85.50 91 VAL A N 1
ATOM 713 C CA . VAL A 1 91 ? -13.186 4.579 -3.910 1.00 85.50 91 VAL A CA 1
ATOM 714 C C . VAL A 1 91 ? -12.744 5.366 -5.141 1.00 85.50 91 VAL A C 1
ATOM 716 O O . VAL A 1 91 ? -12.111 4.825 -6.044 1.00 85.50 91 VAL A O 1
ATOM 719 N N . SER A 1 92 ? -12.991 6.679 -5.148 1.0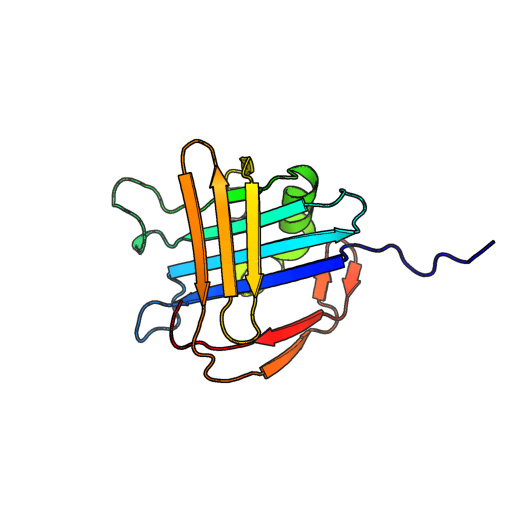0 87.62 92 SER A N 1
ATOM 720 C CA . SER A 1 92 ? -12.483 7.588 -6.188 1.00 87.62 92 SER A CA 1
ATOM 721 C C . SER A 1 92 ? -10.980 7.850 -6.032 1.00 87.62 92 SER A C 1
ATOM 723 O O . SER A 1 92 ? -10.561 8.933 -5.612 1.00 87.62 92 SER A O 1
ATOM 725 N N . LEU A 1 93 ? -10.161 6.844 -6.341 1.00 88.69 93 LEU A N 1
ATOM 726 C CA . LEU A 1 93 ? -8.698 6.892 -6.254 1.00 88.69 93 LEU A CA 1
ATOM 727 C C . LEU A 1 93 ? -8.087 8.037 -7.072 1.00 88.69 93 LEU A C 1
ATOM 729 O O . LEU A 1 93 ? -7.077 8.612 -6.674 1.00 88.69 93 LEU A O 1
ATOM 733 N N . GLU A 1 94 ? -8.707 8.395 -8.194 1.00 86.69 94 GLU A N 1
ATOM 734 C CA . GLU A 1 94 ? -8.290 9.486 -9.077 1.00 86.69 94 GLU A CA 1
ATOM 735 C C . GLU A 1 94 ? -8.354 10.871 -8.422 1.00 86.69 94 GLU A C 1
ATOM 737 O O . GLU A 1 94 ? -7.673 11.791 -8.872 1.00 86.69 94 GLU A O 1
ATOM 742 N N . ASN A 1 95 ? -9.137 11.014 -7.350 1.00 87.25 95 ASN A N 1
ATOM 743 C CA . ASN A 1 95 ? -9.290 12.271 -6.621 1.00 87.25 95 ASN A CA 1
ATOM 744 C C . ASN A 1 95 ? -8.320 12.393 -5.437 1.00 87.25 95 ASN A C 1
ATOM 746 O O . ASN A 1 95 ? -8.297 13.434 -4.781 1.00 87.25 95 ASN A O 1
ATOM 750 N N . LEU A 1 96 ? -7.537 11.351 -5.134 1.00 91.12 96 LEU A N 1
ATOM 751 C CA . LEU A 1 96 ? -6.586 11.384 -4.027 1.00 91.12 96 LEU A CA 1
ATOM 752 C C . LEU A 1 96 ? -5.337 12.175 -4.421 1.00 91.12 96 LEU A C 1
ATOM 754 O O . LEU A 1 96 ? -4.705 11.920 -5.448 1.00 91.12 96 LEU A O 1
ATOM 758 N N . ALA A 1 97 ? -4.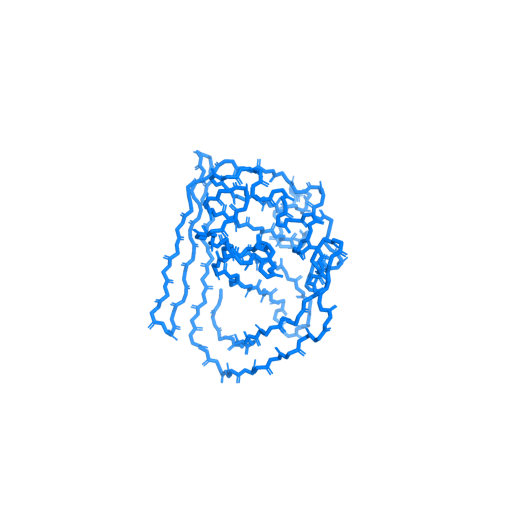952 13.126 -3.573 1.00 92.56 97 ALA A N 1
ATOM 759 C CA . ALA A 1 97 ? -3.741 13.901 -3.788 1.00 92.56 97 ALA A CA 1
ATOM 760 C C . ALA A 1 97 ? -2.489 13.055 -3.505 1.00 92.56 97 ALA A C 1
ATOM 762 O O . ALA A 1 97 ? -2.418 12.328 -2.511 1.00 92.56 97 ALA A O 1
ATOM 763 N N . TYR A 1 98 ? -1.479 13.198 -4.364 1.00 95.56 98 TYR A N 1
ATOM 764 C CA . TYR A 1 98 ? -0.165 12.594 -4.166 1.00 95.56 98 TYR A CA 1
ATOM 765 C C . TYR A 1 98 ? 0.693 13.496 -3.278 1.00 95.56 98 TYR A C 1
ATOM 767 O O . TYR A 1 98 ? 0.868 14.680 -3.567 1.00 95.56 98 TYR A O 1
ATOM 775 N N . ILE A 1 99 ? 1.251 12.924 -2.217 1.00 96.62 99 ILE A N 1
ATOM 776 C CA . ILE A 1 99 ? 2.084 13.601 -1.229 1.00 96.62 99 ILE A CA 1
ATOM 777 C C . ILE A 1 99 ? 3.469 12.962 -1.237 1.00 96.62 99 ILE A C 1
ATOM 779 O O . ILE A 1 99 ? 3.620 11.769 -0.974 1.00 96.62 99 ILE A O 1
ATOM 783 N N . THR A 1 100 ? 4.498 13.770 -1.493 1.00 97.94 100 THR A N 1
ATOM 784 C CA . THR A 1 100 ? 5.883 13.319 -1.344 1.00 97.94 100 THR A CA 1
ATOM 785 C C . THR A 1 100 ? 6.162 12.988 0.120 1.00 97.94 100 THR A C 1
ATOM 787 O O . THR A 1 100 ? 6.017 13.847 0.996 1.00 97.94 100 THR A O 1
ATOM 790 N N . ALA A 1 101 ? 6.577 11.754 0.387 1.00 98.19 101 ALA A N 1
ATOM 791 C CA . ALA A 1 101 ? 6.821 11.250 1.729 1.00 98.19 101 ALA A CA 1
ATOM 792 C C . ALA A 1 101 ? 7.925 10.194 1.737 1.00 98.19 101 ALA A C 1
ATOM 794 O O . ALA A 1 101 ? 8.086 9.442 0.783 1.00 98.19 101 ALA A O 1
ATOM 795 N N . GLN A 1 102 ? 8.653 10.105 2.845 1.00 98.19 102 GLN A N 1
ATOM 796 C CA . GLN A 1 102 ? 9.538 8.975 3.112 1.00 98.19 102 GLN A CA 1
ATOM 797 C C . GLN A 1 102 ? 8.746 7.886 3.814 1.00 98.19 102 GLN A 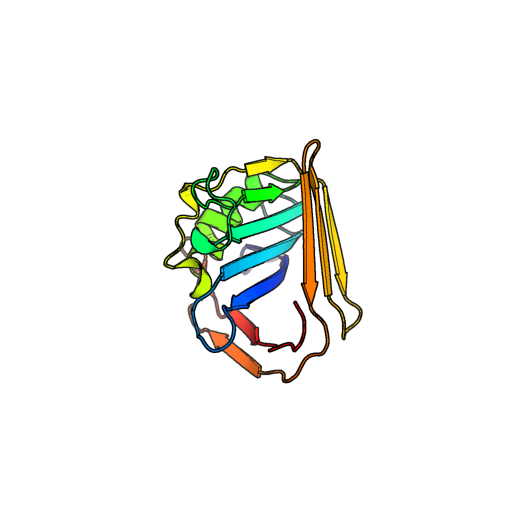C 1
ATOM 799 O O . GLN A 1 102 ? 8.166 8.133 4.872 1.00 98.19 102 GLN A O 1
ATOM 804 N N . CYS A 1 103 ? 8.738 6.688 3.247 1.00 97.94 103 CYS A N 1
ATOM 805 C CA . CYS A 1 103 ? 7.984 5.571 3.786 1.00 97.94 103 CYS A CA 1
ATOM 806 C C . CYS A 1 103 ? 8.910 4.423 4.188 1.00 97.94 103 CYS A C 1
ATOM 808 O O . CYS A 1 103 ? 9.941 4.187 3.566 1.00 97.94 103 CYS A O 1
ATOM 810 N N . HIS A 1 104 ? 8.531 3.700 5.234 1.00 96.88 104 HIS A N 1
ATOM 811 C CA . HIS A 1 104 ? 9.189 2.471 5.665 1.00 96.88 104 HIS A CA 1
ATOM 812 C C . HIS A 1 104 ? 8.174 1.566 6.355 1.00 96.88 104 HIS A C 1
ATOM 814 O O . HIS A 1 104 ? 7.132 2.032 6.822 1.00 96.88 104 HIS A O 1
ATOM 820 N N . HIS A 1 105 ? 8.483 0.279 6.434 1.00 96.81 105 HIS A N 1
ATOM 821 C CA . HIS A 1 105 ? 7.662 -0.683 7.149 1.00 96.81 105 HIS A CA 1
ATOM 822 C C . HIS A 1 105 ? 8.524 -1.652 7.955 1.00 96.81 105 HIS A C 1
ATOM 824 O O . HIS A 1 105 ? 9.729 -1.786 7.742 1.00 96.81 105 HIS A O 1
ATOM 830 N N . THR A 1 106 ? 7.878 -2.318 8.900 1.00 96.94 106 THR A N 1
ATOM 831 C CA . THR A 1 106 ? 8.439 -3.379 9.729 1.00 96.94 106 THR A CA 1
ATOM 832 C C . THR A 1 106 ? 7.418 -4.498 9.844 1.00 96.94 106 THR A C 1
ATOM 834 O O . THR A 1 106 ? 6.244 -4.229 10.108 1.00 96.94 106 THR A O 1
ATOM 837 N N . TYR A 1 107 ? 7.873 -5.740 9.697 1.00 94.19 107 TYR A N 1
ATOM 838 C CA . TYR A 1 107 ? 7.061 -6.932 9.904 1.00 94.19 107 TYR A CA 1
ATOM 839 C C . TYR A 1 107 ? 7.870 -7.993 10.650 1.00 94.19 107 TYR A C 1
ATOM 841 O O . TYR A 1 107 ? 8.944 -8.381 10.195 1.00 94.19 107 TYR A O 1
ATOM 849 N N . ASP A 1 108 ? 7.363 -8.463 11.791 1.00 92.94 108 ASP A N 1
ATOM 850 C CA . ASP A 1 108 ? 8.034 -9.483 12.617 1.00 92.94 108 ASP A CA 1
ATOM 851 C C . ASP A 1 108 ? 7.384 -10.880 12.534 1.00 92.94 108 ASP A C 1
ATOM 853 O O . ASP A 1 108 ? 7.751 -11.790 13.276 1.00 92.94 108 ASP A O 1
ATOM 857 N N . GLY A 1 109 ? 6.397 -11.061 11.649 1.00 87.31 109 GLY A N 1
ATOM 858 C CA . GLY A 1 109 ? 5.573 -12.276 11.570 1.00 87.31 109 GLY A CA 1
ATOM 859 C C . GLY A 1 109 ? 4.222 -12.161 12.292 1.00 87.31 109 GLY A C 1
ATOM 860 O O . GLY A 1 109 ? 3.256 -12.843 11.927 1.00 87.31 109 GLY A O 1
ATOM 861 N N . THR A 1 110 ? 4.121 -11.267 13.276 1.00 89.31 110 THR A N 1
ATOM 862 C CA . THR A 1 110 ? 2.964 -11.102 14.178 1.00 89.31 110 THR A CA 1
ATOM 863 C C . THR A 1 110 ? 2.456 -9.664 14.300 1.00 89.31 110 THR A C 1
ATOM 865 O O . THR A 1 110 ? 1.272 -9.465 14.574 1.00 89.31 110 THR A O 1
ATOM 868 N N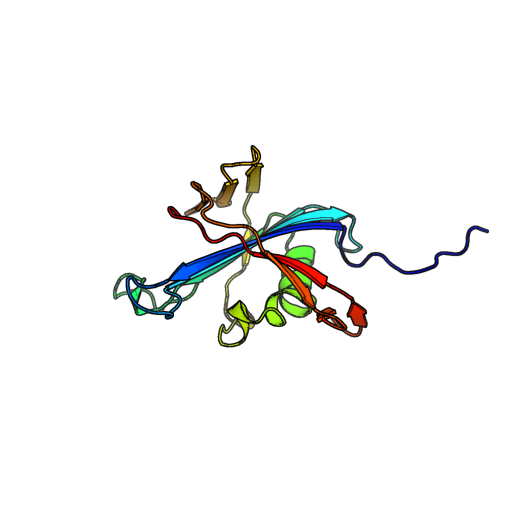 . HIS A 1 111 ? 3.319 -8.685 14.043 1.00 93.88 111 HIS A N 1
ATOM 869 C CA . HIS A 1 111 ? 3.038 -7.257 14.055 1.00 93.88 111 HIS A CA 1
ATOM 870 C C . HIS A 1 111 ? 3.527 -6.655 12.751 1.00 93.88 111 HIS A C 1
ATOM 872 O O . HIS A 1 111 ? 4.671 -6.876 12.345 1.00 93.88 111 HIS A O 1
ATOM 878 N N . TYR A 1 112 ? 2.664 -5.870 12.124 1.00 95.62 112 TYR A N 1
ATOM 879 C CA . TYR A 1 112 ? 3.012 -5.065 10.966 1.00 95.62 112 TYR A CA 1
ATOM 880 C C . TYR A 1 112 ? 2.851 -3.595 11.308 1.00 95.62 112 TYR A C 1
ATOM 882 O O . TYR A 1 112 ? 1.887 -3.205 11.971 1.00 95.62 112 TYR A O 1
ATOM 890 N N . GLN A 1 113 ? 3.770 -2.777 10.814 1.00 97.06 113 GLN A N 1
ATOM 891 C CA . GLN A 1 113 ? 3.654 -1.331 10.862 1.00 97.06 113 GLN A CA 1
ATOM 892 C C . GLN A 1 113 ? 4.260 -0.735 9.600 1.00 97.06 113 GLN A C 1
ATOM 894 O O . GLN A 1 113 ? 5.369 -1.105 9.226 1.00 97.06 113 GLN A O 1
ATOM 899 N N . ALA A 1 114 ? 3.573 0.228 8.997 1.00 97.62 114 ALA A N 1
ATOM 900 C CA . ALA A 1 114 ? 4.148 1.118 8.001 1.00 97.62 114 ALA A CA 1
ATOM 901 C C . ALA A 1 114 ? 3.961 2.574 8.426 1.00 97.62 114 ALA A C 1
ATOM 903 O O . ALA A 1 114 ? 2.928 2.953 8.983 1.00 97.62 114 ALA A O 1
ATOM 904 N N . ILE A 1 115 ? 4.981 3.385 8.171 1.00 98.00 115 ILE A N 1
ATOM 905 C CA . ILE A 1 115 ? 4.997 4.813 8.470 1.00 98.00 115 ILE A CA 1
ATOM 906 C C . ILE A 1 115 ? 5.377 5.552 7.196 1.00 98.00 115 ILE A C 1
ATOM 908 O O . ILE A 1 115 ? 6.386 5.224 6.573 1.00 98.00 115 ILE A O 1
ATOM 912 N N . CYS A 1 116 ? 4.601 6.572 6.843 1.00 98.06 116 CYS A N 1
ATOM 913 C CA . CYS A 1 116 ? 4.945 7.542 5.811 1.00 98.06 116 CYS A CA 1
ATOM 914 C C . CYS A 1 116 ? 5.035 8.938 6.428 1.00 98.06 116 CYS A C 1
ATOM 916 O O . CYS A 1 116 ? 4.073 9.447 7.006 1.00 98.06 116 CYS A O 1
ATOM 918 N N . GLN A 1 117 ? 6.206 9.556 6.298 1.00 97.88 117 GLN A N 1
ATOM 919 C CA . GLN A 1 117 ? 6.516 10.878 6.820 1.00 97.88 117 GLN A CA 1
ATOM 920 C C . GLN A 1 117 ? 6.572 11.898 5.682 1.00 97.88 117 GLN A C 1
ATOM 922 O O . GLN A 1 117 ? 7.451 11.834 4.822 1.00 97.88 117 GLN A O 1
ATOM 927 N N . ALA A 1 118 ? 5.668 12.871 5.717 1.00 95.06 118 ALA A N 1
ATOM 928 C CA . ALA A 1 118 ? 5.675 14.060 4.873 1.00 95.06 118 ALA A CA 1
ATOM 929 C C . ALA A 1 118 ? 6.063 15.302 5.709 1.00 95.06 118 ALA A C 1
ATOM 931 O O . ALA A 1 118 ? 6.057 15.242 6.943 1.00 95.06 118 ALA A O 1
ATOM 932 N N . PRO A 1 119 ? 6.377 16.454 5.084 1.00 91.25 119 PRO A N 1
ATOM 933 C CA . PRO A 1 119 ? 6.750 17.667 5.820 1.00 91.25 119 PRO A CA 1
ATOM 934 C C . PRO A 1 119 ? 5.682 18.183 6.797 1.00 91.25 119 PRO A C 1
ATOM 936 O O . PRO A 1 119 ? 6.024 18.714 7.848 1.00 91.25 119 PRO A O 1
ATOM 939 N N . ALA A 1 120 ? 4.398 18.030 6.456 1.00 87.31 120 ALA A N 1
ATOM 940 C CA . ALA A 1 120 ? 3.273 18.556 7.237 1.00 87.31 120 ALA A CA 1
ATOM 941 C C . ALA A 1 120 ? 2.409 17.468 7.898 1.00 87.31 120 ALA A C 1
ATOM 943 O O . ALA A 1 120 ? 1.459 17.791 8.604 1.00 87.31 120 ALA A O 1
ATOM 944 N N . ALA A 1 121 ? 2.704 16.188 7.655 1.00 86.81 121 ALA A N 1
ATOM 945 C CA . ALA A 1 121 ? 1.875 15.081 8.114 1.00 86.81 121 ALA A CA 1
ATOM 946 C C . ALA A 1 121 ? 2.698 13.806 8.308 1.00 86.81 121 ALA A C 1
ATOM 948 O O . ALA A 1 121 ? 3.707 13.586 7.639 1.00 86.81 121 ALA A O 1
ATOM 949 N N . GLN A 1 122 ? 2.225 12.942 9.197 1.00 93.38 122 GLN A N 1
ATOM 950 C CA . GLN A 1 122 ? 2.701 11.574 9.338 1.00 93.38 122 GLN A CA 1
ATOM 951 C C . GLN A 1 122 ? 1.489 10.651 9.321 1.00 93.38 122 GLN A C 1
ATOM 953 O O . GLN A 1 122 ? 0.502 10.912 10.007 1.00 93.38 122 GLN A O 1
ATOM 958 N N . VAL A 1 123 ? 1.587 9.559 8.572 1.00 94.38 123 VAL A N 1
ATOM 959 C CA . VAL A 1 123 ? 0.617 8.466 8.616 1.00 94.38 123 VAL A CA 1
ATOM 960 C C . VAL A 1 123 ? 1.315 7.236 9.164 1.00 94.38 123 VAL A C 1
ATOM 962 O O . VAL A 1 123 ? 2.369 6.849 8.666 1.00 94.38 123 VAL A O 1
ATOM 965 N N . THR A 1 124 ? 0.716 6.635 10.189 1.00 96.25 124 THR A N 1
ATOM 966 C CA . THR A 1 124 ? 1.122 5.336 10.727 1.00 96.25 124 THR A CA 1
ATOM 967 C C . THR A 1 124 ? -0.044 4.378 10.584 1.00 96.25 124 THR A C 1
ATOM 969 O O . THR A 1 124 ? -1.150 4.678 11.027 1.00 96.25 124 THR A O 1
ATOM 972 N N . VAL A 1 125 ? 0.219 3.224 9.990 1.00 95.31 125 VAL A N 1
ATOM 973 C CA . VAL A 1 125 ? -0.740 2.131 9.831 1.00 95.31 125 VAL A CA 1
ATOM 974 C C . VAL A 1 125 ? -0.131 0.887 10.449 1.00 95.31 125 VAL A C 1
ATOM 976 O O . VAL A 1 125 ? 1.067 0.640 10.299 1.00 95.31 125 VAL A O 1
ATOM 979 N N . LYS A 1 126 ? -0.922 0.128 11.199 1.00 96.06 126 LYS A N 1
ATOM 980 C CA . LYS A 1 126 ? -0.428 -1.042 11.918 1.00 96.06 126 LYS A CA 1
ATOM 981 C C . LYS A 1 126 ? -1.519 -2.080 12.062 1.00 96.06 126 LYS A C 1
ATOM 983 O O . LYS A 1 126 ? -2.692 -1.745 12.064 1.00 96.06 126 LYS A O 1
ATOM 988 N N . TRP A 1 127 ? -1.117 -3.326 12.248 1.00 94.38 127 TRP A N 1
ATOM 989 C CA . TRP A 1 127 ? -2.002 -4.359 12.763 1.00 94.38 127 TRP A CA 1
ATOM 990 C C . TRP A 1 127 ? -1.231 -5.308 13.671 1.00 94.38 127 TRP A C 1
ATOM 992 O O . TRP A 1 127 ? -0.007 -5.444 13.583 1.00 94.38 127 TRP A O 1
ATOM 1002 N N . SER A 1 128 ? -1.954 -5.968 14.569 1.00 95.06 128 SER A N 1
ATOM 1003 C CA . SER A 1 128 ? -1.420 -7.012 15.448 1.00 95.06 128 SER A CA 1
ATOM 1004 C C . SER A 1 128 ? -2.512 -7.996 15.855 1.00 95.06 128 SER A C 1
ATOM 1006 O O . SER A 1 128 ? -3.690 -7.773 15.574 1.00 95.06 128 SER A O 1
ATOM 1008 N N . HIS A 1 129 ? -2.128 -9.076 16.542 1.00 93.81 129 HIS A N 1
ATOM 1009 C CA . HIS A 1 129 ? -3.061 -10.088 17.053 1.00 93.81 129 HIS A CA 1
ATOM 1010 C C . HIS A 1 129 ? -3.912 -10.706 15.931 1.00 93.81 129 HIS A C 1
ATOM 1012 O O . HIS A 1 129 ? -5.133 -10.540 15.876 1.00 93.81 129 HIS A O 1
ATOM 1018 N N . LEU A 1 130 ? -3.248 -11.400 15.002 1.00 93.75 130 LEU A N 1
ATOM 1019 C CA . LEU A 1 130 ? -3.934 -12.132 13.938 1.00 93.75 130 LEU A CA 1
ATOM 1020 C C . LEU A 1 130 ? -4.852 -13.209 14.522 1.00 93.75 130 LEU A C 1
ATOM 1022 O O . LEU A 1 130 ? -4.438 -13.996 15.371 1.00 93.75 130 LEU A O 1
ATOM 1026 N N . LEU A 1 131 ? -6.083 -13.248 14.025 1.00 93.69 131 LEU A N 1
ATOM 1027 C CA . LEU A 1 131 ? -7.118 -14.191 14.438 1.00 93.69 131 LEU A CA 1
ATOM 1028 C C . LEU A 1 131 ? -7.135 -15.440 13.552 1.00 93.69 131 LEU A C 1
ATOM 1030 O O . LEU A 1 131 ? -7.442 -16.528 14.029 1.00 93.69 131 LEU A O 1
ATOM 1034 N N . ASP A 1 132 ? -6.814 -15.282 12.267 1.00 94.50 132 ASP A N 1
ATOM 1035 C CA . ASP A 1 132 ? -6.829 -16.359 11.276 1.00 94.50 132 ASP A CA 1
ATOM 1036 C C . ASP A 1 132 ? -5.913 -16.020 10.084 1.00 94.50 132 ASP A C 1
ATOM 1038 O O . ASP A 1 132 ? -5.438 -14.887 9.955 1.00 94.50 132 ASP A O 1
ATOM 1042 N N . ARG A 1 133 ? -5.664 -16.994 9.203 1.00 93.94 133 ARG A N 1
ATOM 1043 C CA . ARG A 1 133 ? -4.964 -16.821 7.923 1.00 93.94 133 ARG A CA 1
ATOM 1044 C C . ARG A 1 133 ? -5.662 -17.632 6.839 1.00 93.94 133 ARG A C 1
ATOM 1046 O O . ARG A 1 133 ? -5.741 -18.855 6.930 1.00 93.94 133 ARG A O 1
ATOM 1053 N N . LYS A 1 134 ? -6.111 -16.964 5.777 1.00 94.31 134 LYS A N 1
ATOM 1054 C CA . LYS A 1 134 ? -6.775 -17.613 4.639 1.00 94.31 134 LYS A CA 1
ATOM 1055 C C . LYS A 1 134 ? -6.087 -17.242 3.342 1.00 94.31 134 LYS A C 1
ATOM 1057 O O . LYS A 1 134 ? -5.966 -16.065 3.024 1.00 94.31 134 LYS A O 1
ATOM 1062 N N . GLN A 1 135 ? -5.658 -18.245 2.585 1.00 95.25 135 GLN A N 1
ATOM 1063 C CA . GLN A 1 135 ? -5.168 -18.030 1.230 1.00 95.25 135 GLN A CA 1
ATOM 1064 C C . GLN A 1 135 ? -6.351 -17.893 0.273 1.00 95.25 135 GLN A C 1
ATOM 1066 O O . GLN A 1 135 ? -7.275 -18.706 0.295 1.00 95.25 135 GLN A O 1
ATOM 1071 N N . VAL A 1 136 ? -6.285 -16.888 -0.591 1.00 92.50 136 VAL A N 1
ATOM 1072 C CA . VAL A 1 136 ? -7.216 -16.677 -1.693 1.00 92.50 136 VAL A CA 1
ATOM 1073 C C . VAL A 1 136 ? -6.408 -16.550 -2.975 1.00 92.50 136 VAL A C 1
ATOM 1075 O O . VAL A 1 136 ? -5.410 -15.832 -3.024 1.00 92.50 136 VAL A O 1
ATOM 1078 N N . ILE A 1 137 ? -6.830 -17.274 -4.007 1.00 93.50 137 ILE A N 1
ATOM 1079 C CA . ILE A 1 137 ? -6.254 -17.178 -5.346 1.00 93.50 137 ILE A CA 1
ATOM 1080 C C . ILE A 1 137 ? -7.294 -16.503 -6.230 1.00 93.50 137 ILE A C 1
ATOM 1082 O O . ILE A 1 137 ? -8.415 -16.995 -6.364 1.00 93.50 137 ILE A O 1
ATOM 1086 N N . TRP A 1 138 ? -6.912 -15.384 -6.827 1.00 90.44 138 TRP A N 1
ATOM 1087 C CA . TRP A 1 138 ? -7.690 -14.665 -7.822 1.00 90.44 138 TRP A CA 1
ATOM 1088 C C . TRP A 1 138 ? -7.089 -14.941 -9.199 1.00 90.44 138 TRP A C 1
ATOM 1090 O O . TRP A 1 138 ? -6.098 -14.306 -9.575 1.00 90.44 138 TRP A O 1
ATOM 1100 N N . PRO A 1 139 ? -7.636 -15.917 -9.946 1.00 90.94 139 PRO A N 1
ATOM 1101 C CA . PRO A 1 139 ? -7.193 -16.150 -11.307 1.00 90.94 139 PRO A CA 1
ATOM 1102 C C . PRO A 1 139 ? -7.578 -14.960 -12.182 1.00 90.94 139 PRO A C 1
ATOM 1104 O O . PRO A 1 139 ? -8.648 -14.376 -12.002 1.00 90.94 139 PRO A O 1
ATOM 1107 N N . GLN A 1 140 ? -6.732 -14.637 -13.160 1.00 90.88 140 GLN A N 1
ATOM 1108 C CA . GLN A 1 140 ? -6.989 -13.546 -14.113 1.00 90.88 140 GLN A CA 1
ATOM 1109 C C . GLN A 1 140 ? -7.232 -12.174 -13.448 1.00 90.88 140 GLN A C 1
ATOM 1111 O O . GLN A 1 140 ? -7.996 -11.357 -13.962 1.00 90.88 140 GLN A O 1
ATOM 1116 N N . PHE A 1 141 ? -6.581 -11.904 -12.316 1.00 89.94 141 PHE A N 1
ATOM 1117 C CA . PHE A 1 141 ? -6.598 -10.590 -11.689 1.00 89.94 141 PHE A CA 1
ATOM 1118 C C . PHE A 1 141 ? -6.016 -9.542 -12.656 1.00 89.94 141 PHE A C 1
ATOM 1120 O O . PHE A 1 141 ? -4.887 -9.715 -13.134 1.00 89.94 141 PHE A O 1
ATOM 1127 N N . PRO A 1 142 ? -6.763 -8.475 -12.982 1.00 89.88 142 PRO A N 1
ATOM 1128 C CA . PRO A 1 142 ? -6.308 -7.485 -13.945 1.00 89.88 142 PRO A CA 1
ATOM 1129 C C . PRO A 1 142 ? -5.206 -6.603 -13.349 1.00 89.88 142 PRO A C 1
ATOM 1131 O O . PRO A 1 142 ? -5.321 -6.103 -12.231 1.00 89.88 142 PRO A O 1
ATOM 1134 N N . ALA A 1 143 ? -4.146 -6.399 -14.128 1.00 84.94 143 ALA A N 1
ATOM 1135 C CA . ALA A 1 143 ? -3.088 -5.440 -13.855 1.00 84.94 143 ALA A CA 1
ATOM 1136 C C . ALA A 1 143 ? -2.685 -4.729 -15.160 1.00 84.94 143 ALA A C 1
ATOM 1138 O O . ALA A 1 143 ? -1.960 -5.275 -16.001 1.00 84.94 143 ALA A O 1
ATOM 1139 N N . GLY A 1 144 ? -3.196 -3.514 -15.351 1.00 84.31 144 GLY A N 1
ATOM 1140 C CA . GLY A 1 144 ? -3.081 -2.765 -16.597 1.00 84.31 144 GLY A CA 1
ATOM 1141 C C . GLY A 1 144 ? -3.807 -3.484 -17.735 1.00 84.31 144 GLY A C 1
ATOM 1142 O O . GLY A 1 144 ? -4.975 -3.842 -17.615 1.00 84.31 144 GLY A O 1
ATOM 1143 N N . GLU A 1 145 ? -3.109 -3.706 -18.848 1.00 84.12 145 GLU A N 1
ATOM 1144 C CA . GLU A 1 145 ? -3.657 -4.392 -20.031 1.00 84.12 145 GLU A CA 1
ATOM 1145 C C . GLU A 1 145 ? -3.519 -5.924 -19.968 1.00 84.12 145 GLU A C 1
ATOM 1147 O O . GLU A 1 145 ? -3.918 -6.628 -20.894 1.00 84.12 145 GLU A O 1
ATOM 1152 N N . THR A 1 146 ? -2.918 -6.462 -18.903 1.00 84.12 146 THR A N 1
ATOM 1153 C CA . THR A 1 146 ? -2.629 -7.896 -18.750 1.00 84.12 146 THR A CA 1
ATOM 1154 C C . THR A 1 146 ? -3.338 -8.463 -17.521 1.00 84.12 146 THR A C 1
ATOM 1156 O O . THR A 1 146 ? -3.623 -7.743 -16.568 1.00 84.12 146 THR A O 1
ATOM 1159 N N . ALA A 1 147 ? -3.619 -9.765 -17.527 1.00 86.69 147 ALA A N 1
ATOM 1160 C CA . ALA A 1 147 ? -4.171 -10.481 -16.382 1.00 86.69 147 ALA A CA 1
ATOM 1161 C C . ALA A 1 147 ? -3.134 -11.449 -15.791 1.00 86.69 147 ALA A C 1
ATOM 1163 O O . ALA A 1 147 ? -2.381 -12.093 -16.527 1.00 86.69 147 ALA A O 1
ATOM 1164 N N . TYR A 1 148 ? -3.114 -11.562 -14.465 1.00 84.19 148 TYR A N 1
ATOM 1165 C CA . TYR A 1 148 ? -2.182 -12.394 -13.704 1.00 84.19 148 TYR A CA 1
ATOM 1166 C C . TYR A 1 148 ? -2.941 -13.233 -12.678 1.00 84.19 148 TYR A C 1
ATOM 1168 O O . TYR A 1 148 ? -4.016 -12.851 -12.230 1.00 84.19 148 TYR A O 1
ATOM 1176 N N . ASP A 1 149 ? -2.377 -14.361 -12.259 1.00 87.50 149 ASP A N 1
ATOM 1177 C CA . ASP A 1 149 ? -2.897 -15.052 -11.082 1.00 87.50 149 ASP A CA 1
ATOM 1178 C C . ASP A 1 149 ? -2.347 -14.356 -9.834 1.00 87.50 149 ASP A C 1
ATOM 1180 O O . ASP A 1 149 ? -1.134 -14.334 -9.607 1.00 87.50 149 ASP A O 1
ATOM 1184 N N . LEU A 1 150 ? -3.234 -13.765 -9.034 1.00 88.19 150 LEU A N 1
ATOM 1185 C CA . LEU A 1 150 ? -2.876 -13.105 -7.782 1.00 88.19 150 LEU A CA 1
ATOM 1186 C C . LEU A 1 150 ? -3.167 -14.047 -6.615 1.00 88.19 150 LEU A C 1
ATOM 1188 O O . LEU A 1 150 ? -4.277 -14.547 -6.460 1.00 88.19 150 LEU A O 1
ATOM 1192 N N . THR A 1 151 ? -2.158 -14.295 -5.785 1.00 90.94 151 THR A N 1
ATOM 1193 C CA . THR A 1 151 ? -2.322 -15.012 -4.518 1.00 90.94 151 THR A CA 1
ATOM 1194 C C . THR A 1 151 ? -2.228 -14.023 -3.369 1.00 90.94 151 THR A C 1
ATOM 1196 O O . THR A 1 151 ? -1.201 -13.371 -3.197 1.00 90.94 151 THR A O 1
ATOM 1199 N N . THR A 1 152 ? -3.278 -13.966 -2.560 1.00 90.31 152 THR A N 1
ATOM 1200 C CA . THR A 1 152 ? -3.391 -13.078 -1.401 1.00 90.31 152 THR A CA 1
ATOM 1201 C C . THR A 1 152 ? -3.600 -13.912 -0.145 1.00 90.31 152 THR A C 1
ATOM 1203 O O . THR A 1 152 ? -4.259 -14.954 -0.176 1.00 90.31 152 THR A O 1
ATOM 1206 N N . VAL A 1 153 ? -3.057 -13.456 0.983 1.00 92.12 153 VAL A N 1
ATOM 1207 C CA . VAL A 1 153 ? -3.378 -14.010 2.302 1.00 92.12 153 VAL A CA 1
ATOM 1208 C C . VAL A 1 153 ? -4.198 -12.978 3.063 1.00 92.12 153 VAL A C 1
ATOM 1210 O O . VAL A 1 153 ? -3.730 -11.872 3.313 1.00 92.12 153 VAL A O 1
ATOM 1213 N N . ILE A 1 154 ? -5.423 -13.345 3.427 1.00 91.94 154 ILE A N 1
ATOM 1214 C CA . ILE A 1 154 ? -6.320 -12.525 4.237 1.00 91.94 154 ILE A CA 1
ATOM 1215 C C . ILE A 1 154 ? -6.127 -12.911 5.701 1.00 91.94 154 ILE A C 1
ATOM 1217 O O . ILE A 1 154 ? -6.309 -14.072 6.082 1.00 91.94 154 ILE A O 1
ATOM 1221 N N . CYS A 1 155 ? -5.768 -11.921 6.513 1.00 92.56 155 CYS A N 1
ATOM 1222 C CA . CYS A 1 155 ? -5.432 -12.084 7.922 1.00 92.56 155 CYS A CA 1
ATOM 1223 C C . CYS A 1 155 ? -6.324 -11.167 8.773 1.00 92.56 155 CYS A C 1
ATOM 1225 O O . CYS A 1 155 ? -5.923 -10.033 9.046 1.00 92.56 155 CYS A O 1
ATOM 1227 N N . PRO A 1 156 ? -7.533 -11.597 9.190 1.00 91.94 156 PRO A N 1
ATOM 1228 C CA . PRO A 1 156 ? -8.307 -10.819 10.150 1.00 91.94 156 PRO A CA 1
ATOM 1229 C C . PRO A 1 156 ? -7.486 -10.634 11.428 1.00 91.94 156 PRO A C 1
ATOM 1231 O O . PRO A 1 156 ? -6.832 -11.565 11.904 1.00 91.94 156 PRO A O 1
ATOM 1234 N N . CYS A 1 157 ? -7.515 -9.428 11.976 1.00 92.88 157 CYS A N 1
ATOM 1235 C CA . CYS A 1 157 ? -6.752 -9.049 13.156 1.00 92.88 157 CYS A CA 1
ATOM 1236 C C . CYS A 1 157 ? -7.678 -8.458 14.216 1.00 92.88 157 CYS A C 1
ATOM 1238 O O . CYS A 1 157 ? -8.741 -7.919 13.907 1.00 92.88 157 CYS A O 1
ATOM 1240 N N . GLN A 1 158 ? -7.283 -8.583 15.480 1.00 90.00 158 GLN A N 1
ATOM 1241 C CA . GLN A 1 158 ? -8.034 -7.997 16.587 1.00 90.00 158 GLN A CA 1
ATOM 1242 C C . GLN A 1 158 ? -7.755 -6.497 16.745 1.00 90.00 158 GLN A C 1
ATOM 1244 O O . GLN A 1 158 ? -8.562 -5.777 17.327 1.00 90.00 158 GLN A O 1
ATOM 1249 N N . THR A 1 159 ? -6.595 -6.020 16.287 1.00 88.06 159 THR A N 1
ATOM 1250 C CA . THR A 1 159 ? -6.152 -4.636 16.485 1.00 88.06 159 THR A CA 1
ATOM 1251 C C . THR A 1 159 ? -5.542 -4.081 15.207 1.00 88.06 159 THR A C 1
ATOM 1253 O O . THR A 1 159 ? -4.613 -4.687 14.667 1.00 88.06 159 THR A O 1
ATOM 1256 N N . GLY A 1 160 ? -6.032 -2.909 14.793 1.00 83.06 160 GLY A N 1
ATOM 1257 C CA . GLY A 1 160 ? -5.569 -2.096 13.668 1.00 83.06 160 GLY A CA 1
ATOM 1258 C C . GLY A 1 160 ? -5.666 -0.610 13.990 1.00 83.06 160 GLY A C 1
ATOM 1259 O O . GLY A 1 160 ? -6.476 -0.272 14.883 1.00 83.06 160 GLY A O 1
#

Radius of gyration: 16.16 Å; chains: 1; bounding box: 42×39×43 Å

pLDDT: mean 89.07, std 10.94, range [44.38, 98.44]

Secondary structure (DSSP, 8-state):
-----S----EEE--EEEEE-TTSS-EEEEEEEEEEEE-TT-SEEEEEEEE-GGGS-TTS-S--EEEES-HHHHHHHHHHTGGGSGGGTTS-GGGSEEEE-EEEEEE-SSEEEEEEE-SS-EEEEEEEEE---EEEEEEEEEETTEEEEEEEEE--EEE-